Protein AF-A0A554JLS3-F1 (afdb_monomer_lite)

Secondary structure (DSSP, 8-state):
-HHHHHHHHHHHHHHHHHHS-------------------TTTTHHHHHHHTT------HHHHHHHHHHHHHHHHHHHHHHHHHHHTTT----PPPHHHHHHHHHHHH-HHHHHHHHHHHHHHHHTT--

pLDDT: mean 75.21, std 15.29, range [46.0, 94.31]

Structure (mmCIF, N/CA/C/O backbone):
data_AF-A0A554JLS3-F1
#
_entry.id   AF-A0A554JLS3-F1
#
loop_
_atom_site.group_PDB
_atom_site.id
_atom_site.type_symbol
_atom_site.label_atom_id
_atom_site.label_alt_id
_atom_site.label_comp_id
_atom_site.label_asym_id
_atom_site.label_entity_id
_atom_site.label_seq_id
_atom_site.pdbx_PDB_ins_code
_atom_site.Cartn_x
_atom_site.Cartn_y
_atom_site.Cartn_z
_atom_site.occupancy
_atom_site.B_iso_or_equiv
_atom_site.auth_seq_id
_atom_site.auth_comp_id
_atom_site.auth_asym_id
_atom_site.auth_atom_id
_atom_site.pdbx_PDB_model_num
ATOM 1 N N . LEU A 1 1 ? -27.350 -7.628 45.593 1.00 78.31 1 LEU A N 1
ATOM 2 C CA . LEU A 1 1 ? -25.983 -7.806 45.057 1.00 78.31 1 LEU A CA 1
ATOM 3 C C . LEU A 1 1 ? -25.971 -7.925 43.526 1.00 78.31 1 LEU A C 1
ATOM 5 O O . LEU A 1 1 ? -25.412 -7.050 42.885 1.00 78.31 1 LEU A O 1
ATOM 9 N N . MET A 1 2 ? -26.693 -8.882 42.925 1.00 85.44 2 MET A N 1
ATOM 10 C CA . MET A 1 2 ? -26.721 -9.091 41.457 1.00 85.44 2 MET A CA 1
ATOM 11 C C . MET A 1 2 ? -27.175 -7.875 40.622 1.00 85.44 2 MET A C 1
ATOM 13 O O . MET A 1 2 ? -26.577 -7.568 39.599 1.00 85.44 2 MET A O 1
ATOM 17 N N . ARG A 1 3 ? -28.199 -7.126 41.066 1.00 79.38 3 ARG A N 1
ATOM 18 C CA . ARG A 1 3 ? -28.681 -5.922 40.346 1.00 79.38 3 ARG A CA 1
ATOM 19 C C . ARG A 1 3 ? -27.632 -4.810 40.236 1.00 79.38 3 ARG A C 1
ATOM 21 O O . ARG A 1 3 ? -27.704 -4.019 39.305 1.00 79.38 3 ARG A O 1
ATOM 28 N N . ILE A 1 4 ? -26.708 -4.729 41.193 1.00 86.94 4 ILE A N 1
ATOM 29 C CA . ILE A 1 4 ? -25.644 -3.715 41.203 1.00 86.94 4 ILE A CA 1
ATOM 30 C C . ILE A 1 4 ? -24.555 -4.122 40.209 1.00 86.94 4 ILE A C 1
ATOM 32 O O . ILE A 1 4 ? -24.219 -3.330 39.339 1.00 86.94 4 ILE A O 1
ATOM 36 N N . GLN A 1 5 ? -24.141 -5.391 40.231 1.00 84.06 5 GLN A N 1
ATOM 37 C CA . GLN A 1 5 ? -23.163 -5.937 39.283 1.00 84.06 5 GLN A CA 1
ATOM 38 C C . GLN A 1 5 ? -23.623 -5.816 37.819 1.00 84.06 5 GLN A C 1
ATOM 40 O O . GLN A 1 5 ? -22.828 -5.482 36.947 1.00 84.06 5 GLN A O 1
ATOM 45 N N . ILE A 1 6 ? -24.919 -6.016 37.537 1.00 89.12 6 ILE A N 1
ATOM 46 C CA . ILE A 1 6 ? -25.476 -5.828 36.184 1.00 89.12 6 ILE A CA 1
ATOM 47 C C . ILE A 1 6 ? -25.399 -4.358 35.745 1.00 89.12 6 ILE A C 1
ATOM 49 O O . ILE A 1 6 ? -25.054 -4.081 34.599 1.00 89.12 6 ILE A O 1
ATOM 53 N N . LYS A 1 7 ? -25.693 -3.410 36.646 1.00 90.56 7 LYS A N 1
ATOM 54 C CA . LYS A 1 7 ? -25.591 -1.974 36.343 1.00 90.56 7 LYS A CA 1
ATOM 55 C C . LYS A 1 7 ? -24.146 -1.537 36.106 1.00 90.56 7 LYS A C 1
ATOM 57 O O . LYS A 1 7 ? -23.900 -0.747 35.202 1.00 90.56 7 LYS A O 1
ATOM 62 N N . GLU A 1 8 ? -23.204 -2.060 36.883 1.00 87.44 8 GLU A N 1
ATOM 63 C CA . GLU A 1 8 ? -21.773 -1.790 36.704 1.00 87.44 8 GLU A CA 1
ATOM 64 C C . GLU A 1 8 ? -21.254 -2.359 35.379 1.00 87.44 8 GLU A C 1
ATOM 66 O O . GLU A 1 8 ? -20.538 -1.669 34.658 1.00 87.44 8 GLU A O 1
ATOM 71 N N . TYR A 1 9 ? -21.683 -3.567 35.001 1.00 89.00 9 TYR A N 1
ATOM 72 C CA . TYR A 1 9 ? -21.353 -4.149 33.699 1.00 89.00 9 TYR A CA 1
ATOM 73 C C . TYR A 1 9 ? -21.943 -3.336 32.537 1.00 89.00 9 TYR A C 1
ATOM 75 O O . TYR A 1 9 ? -21.252 -3.070 31.558 1.00 89.00 9 TYR A O 1
ATOM 83 N N . GLN A 1 10 ? -23.191 -2.874 32.657 1.00 84.94 10 GLN A N 1
ATOM 84 C CA . GLN A 1 10 ? -23.816 -2.011 31.652 1.00 84.94 10 GLN A CA 1
ATOM 85 C C . GLN A 1 10 ? -23.055 -0.685 31.489 1.00 84.94 10 GLN A C 1
ATOM 87 O O . GLN A 1 10 ? -22.805 -0.259 30.360 1.00 84.94 10 GLN A O 1
ATOM 92 N N . GLY A 1 11 ? -22.631 -0.077 32.602 1.00 86.88 11 GLY A N 1
ATOM 93 C CA . GLY A 1 11 ? -21.781 1.114 32.599 1.00 86.88 11 GLY A CA 1
ATOM 94 C C . GLY A 1 11 ? -20.421 0.858 31.947 1.00 86.88 11 GLY A C 1
ATOM 95 O O . GLY A 1 11 ? -20.006 1.631 31.090 1.00 86.88 11 GLY A O 1
ATOM 96 N N . PHE A 1 12 ? -19.770 -0.266 32.263 1.00 86.19 12 PHE A N 1
ATOM 97 C CA . PHE A 1 12 ? -18.510 -0.676 31.638 1.00 86.19 12 PHE A CA 1
ATOM 98 C C . PHE A 1 12 ? -18.640 -0.833 30.120 1.00 86.19 12 PHE A C 1
ATOM 100 O O . PHE A 1 12 ? -17.796 -0.321 29.393 1.00 86.19 12 PHE A O 1
ATOM 107 N N . ILE A 1 13 ? -19.700 -1.485 29.628 1.00 83.00 13 ILE A N 1
ATOM 108 C CA . ILE A 1 13 ? -19.931 -1.648 28.185 1.00 83.00 13 ILE A CA 1
ATOM 109 C C . ILE A 1 13 ? -20.184 -0.294 27.514 1.00 83.00 13 ILE A C 1
ATOM 111 O O . ILE A 1 13 ? -19.610 -0.026 26.463 1.00 83.00 13 ILE A O 1
ATOM 115 N N . GLN A 1 14 ? -20.974 0.594 28.124 1.00 81.56 14 GLN A N 1
ATOM 116 C CA . GLN A 1 14 ? -21.197 1.943 27.590 1.00 81.56 14 GLN A CA 1
ATOM 117 C C . GLN A 1 14 ? -19.918 2.781 27.550 1.00 81.56 14 GLN A C 1
ATOM 119 O O . GLN A 1 14 ? -19.658 3.444 26.548 1.00 81.56 14 GLN A O 1
ATOM 124 N N . THR A 1 15 ? -19.082 2.716 28.588 1.00 82.00 15 THR A N 1
ATOM 125 C CA . THR A 1 15 ? -17.775 3.379 28.584 1.00 82.00 15 THR A CA 1
ATOM 126 C C . THR A 1 15 ? -1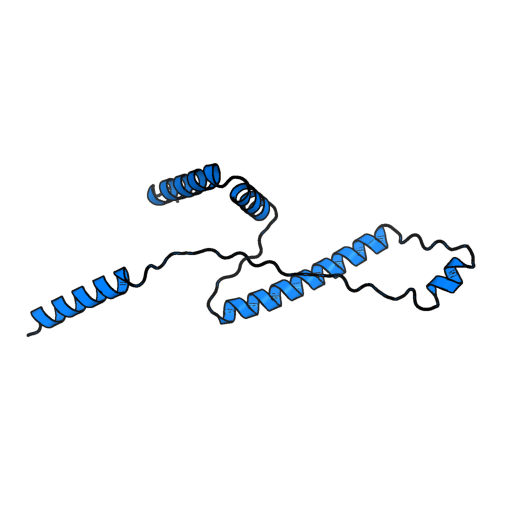6.838 2.737 27.564 1.00 82.00 15 THR A C 1
ATOM 128 O O . THR A 1 15 ? -16.217 3.451 26.791 1.00 82.00 15 THR A O 1
ATOM 131 N N . PHE A 1 16 ? -16.759 1.411 27.482 1.00 78.62 16 PHE A N 1
ATOM 132 C CA . PHE A 1 16 ? -15.899 0.696 26.536 1.00 78.62 16 PHE A CA 1
ATOM 133 C C . PHE A 1 16 ? -16.254 0.995 25.072 1.00 78.62 16 PHE A C 1
ATOM 135 O O . PHE A 1 16 ? -15.366 1.310 24.279 1.00 78.62 16 PHE A O 1
ATOM 142 N N . VAL A 1 17 ? -17.546 0.971 24.728 1.00 72.62 17 VAL A N 1
ATOM 143 C CA . VAL A 1 17 ? -18.042 1.311 23.385 1.00 72.62 17 VAL A CA 1
ATOM 144 C C . VAL A 1 17 ? -17.884 2.810 23.103 1.00 72.62 17 VAL A C 1
ATOM 146 O O . VAL A 1 17 ? -17.484 3.174 22.006 1.00 72.62 17 VAL A O 1
ATOM 149 N N . GLY A 1 18 ? -18.112 3.684 24.091 1.00 67.19 18 GLY A N 1
ATOM 150 C CA . GLY A 1 18 ? -17.924 5.133 23.943 1.00 67.19 18 GLY A CA 1
ATOM 151 C C . GLY A 1 18 ? -16.457 5.584 23.859 1.00 67.19 18 GLY A C 1
ATOM 152 O O . GLY A 1 18 ? -16.160 6.608 23.251 1.00 67.19 18 GLY A O 1
ATOM 153 N N . THR A 1 19 ? -15.530 4.821 24.446 1.00 61.06 19 THR A N 1
ATOM 154 C CA . THR A 1 19 ? -14.080 5.102 24.418 1.00 61.06 19 THR A CA 1
ATOM 155 C C . THR A 1 19 ? -13.430 4.503 23.174 1.00 61.06 19 THR A C 1
ATOM 157 O O . THR A 1 19 ? -12.472 5.056 22.631 1.00 61.06 19 THR A O 1
ATOM 160 N N . THR A 1 20 ? -13.974 3.388 22.684 1.00 57.00 20 THR A N 1
ATOM 161 C CA . THR A 1 20 ? -13.576 2.792 21.410 1.00 57.00 20 THR A CA 1
ATOM 162 C C . THR A 1 20 ? -14.329 3.507 20.300 1.00 57.00 20 THR A C 1
ATOM 164 O O . THR A 1 20 ? -15.294 2.999 19.740 1.00 57.00 20 THR A O 1
ATOM 167 N N . ASN A 1 21 ? -13.895 4.724 19.993 1.00 49.81 21 ASN A N 1
ATOM 168 C CA . ASN A 1 21 ? -14.314 5.424 18.791 1.00 49.81 21 ASN A CA 1
ATOM 169 C C . ASN A 1 21 ? -13.809 4.598 17.593 1.00 49.81 21 ASN A C 1
ATOM 171 O O . ASN A 1 21 ? -12.657 4.732 17.176 1.00 49.81 21 ASN A O 1
ATOM 175 N N . VAL A 1 22 ? -14.624 3.656 17.105 1.00 55.47 22 VAL A N 1
ATOM 176 C CA . VAL A 1 22 ? -14.330 2.858 15.907 1.00 55.47 22 VAL A CA 1
ATOM 177 C C . VAL A 1 22 ? -14.535 3.774 14.706 1.00 55.47 22 VAL A C 1
ATOM 179 O O . VAL A 1 22 ? -15.507 3.679 13.966 1.00 55.47 22 VAL A O 1
ATOM 182 N N . ILE A 1 23 ? -13.628 4.731 14.543 1.00 54.72 23 ILE A N 1
ATOM 183 C CA . ILE A 1 23 ? -13.588 5.582 13.366 1.00 54.72 23 ILE A CA 1
ATOM 184 C C . ILE A 1 23 ? -12.985 4.714 12.265 1.00 54.72 23 ILE A C 1
ATOM 186 O O . ILE A 1 23 ? -11.806 4.354 12.322 1.00 54.72 23 ILE A O 1
ATOM 190 N N . ALA A 1 24 ? -13.791 4.348 11.272 1.00 61.19 24 ALA A N 1
ATOM 191 C CA . ALA A 1 24 ? -13.295 3.704 10.065 1.00 61.19 24 ALA A CA 1
ATOM 192 C C . ALA A 1 24 ? -12.474 4.733 9.274 1.00 61.19 24 ALA A C 1
ATOM 194 O O . ALA A 1 24 ? -13.000 5.471 8.446 1.00 61.19 24 ALA A O 1
ATOM 195 N N . LYS A 1 25 ? -11.179 4.840 9.584 1.00 71.75 25 LYS A N 1
ATOM 196 C CA . LYS A 1 25 ? -10.265 5.726 8.867 1.00 71.75 25 LYS A CA 1
ATOM 197 C C . LYS A 1 25 ? -9.601 4.951 7.735 1.00 71.75 25 LYS A C 1
ATOM 199 O O . LYS A 1 25 ? -8.860 4.001 7.979 1.00 71.75 25 LYS A O 1
ATOM 204 N N . THR A 1 26 ? -9.859 5.372 6.504 1.00 79.56 26 THR A N 1
ATOM 205 C CA . THR A 1 26 ? -9.172 4.841 5.324 1.00 79.56 26 THR A CA 1
ATOM 206 C C . THR A 1 26 ? -7.791 5.479 5.213 1.00 79.56 26 THR A C 1
ATOM 208 O O . THR A 1 26 ? -7.640 6.693 5.358 1.00 79.56 26 THR A O 1
ATOM 211 N N . PHE A 1 27 ? -6.774 4.657 4.962 1.00 85.25 27 PHE A N 1
ATOM 212 C CA . PHE A 1 27 ? -5.401 5.100 4.741 1.00 85.25 27 PHE A CA 1
ATOM 213 C C . PHE A 1 27 ? -4.981 4.760 3.315 1.00 85.25 27 PHE A C 1
ATOM 215 O O . PHE A 1 27 ? -5.260 3.666 2.829 1.00 85.25 27 PHE A O 1
ATOM 222 N N . TYR A 1 28 ? -4.264 5.681 2.676 1.00 89.62 28 TYR A N 1
ATOM 223 C CA . TYR A 1 28 ? -3.686 5.484 1.351 1.00 89.62 28 TYR A CA 1
ATOM 224 C C . TYR A 1 28 ? -2.175 5.290 1.479 1.00 89.62 28 TYR A C 1
ATOM 226 O O . TYR A 1 28 ? -1.514 6.012 2.225 1.00 89.62 28 TYR A O 1
ATOM 234 N N . ALA A 1 29 ? -1.627 4.314 0.758 1.00 89.31 29 ALA A N 1
ATOM 235 C CA . ALA A 1 29 ? -0.200 4.011 0.749 1.00 89.31 29 ALA A CA 1
ATOM 236 C C . ALA A 1 29 ? 0.323 4.006 -0.690 1.00 89.31 29 ALA A C 1
ATOM 238 O O . ALA A 1 29 ? -0.2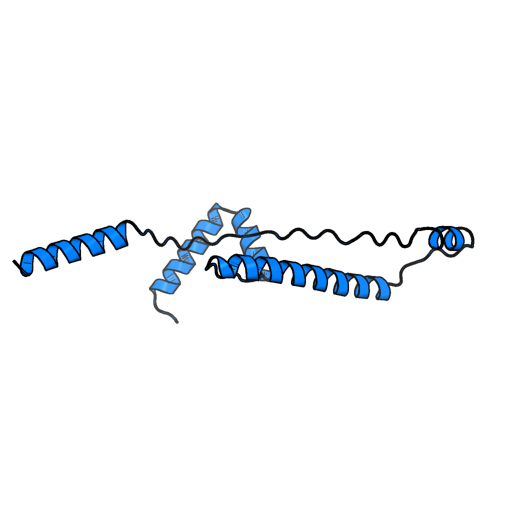24 3.318 -1.550 1.00 89.31 29 ALA A O 1
ATOM 239 N N . ALA A 1 30 ? 1.395 4.755 -0.949 1.00 91.69 30 ALA A N 1
ATOM 240 C CA . ALA A 1 30 ? 2.060 4.783 -2.246 1.00 91.69 30 ALA A CA 1
ATOM 241 C C . ALA A 1 30 ? 3.260 3.826 -2.246 1.00 91.69 30 ALA A C 1
ATOM 243 O O . ALA A 1 30 ? 4.135 3.921 -1.385 1.00 91.69 30 ALA A O 1
ATOM 244 N N . VAL A 1 31 ? 3.314 2.912 -3.220 1.00 91.19 31 VAL A N 1
ATOM 245 C CA . VAL A 1 31 ? 4.425 1.962 -3.379 1.00 91.19 31 VAL A CA 1
ATOM 246 C C . VAL A 1 31 ? 5.384 2.490 -4.448 1.00 91.19 31 VAL A C 1
ATOM 248 O O . VAL A 1 31 ? 5.024 2.508 -5.626 1.00 91.19 31 VAL A O 1
ATOM 251 N N . PRO A 1 32 ? 6.604 2.923 -4.085 1.00 89.06 32 PRO A N 1
ATOM 252 C CA . PRO A 1 32 ? 7.554 3.427 -5.062 1.00 89.06 32 PRO A CA 1
ATOM 253 C C . PRO A 1 32 ? 8.113 2.286 -5.921 1.00 89.06 32 PRO A C 1
ATOM 255 O O . PRO A 1 32 ? 8.555 1.242 -5.425 1.00 89.06 32 PRO A O 1
ATOM 258 N N . PHE A 1 33 ? 8.161 2.518 -7.228 1.00 88.12 33 PHE A N 1
ATOM 259 C CA . PHE A 1 33 ? 8.805 1.626 -8.180 1.00 88.12 33 PHE A CA 1
ATOM 260 C C . PHE A 1 33 ? 9.687 2.425 -9.127 1.00 88.12 33 PHE A C 1
ATOM 262 O O . PHE A 1 33 ? 9.212 3.259 -9.893 1.00 88.12 33 PHE A O 1
ATOM 269 N N . THR A 1 34 ? 10.982 2.135 -9.072 1.00 84.19 34 THR A N 1
ATOM 270 C CA . THR A 1 34 ? 11.957 2.635 -10.035 1.00 84.19 34 THR A CA 1
ATOM 271 C C . THR A 1 34 ? 12.370 1.454 -10.902 1.00 84.19 34 THR A C 1
ATOM 273 O O . THR A 1 34 ? 12.874 0.468 -10.347 1.00 84.19 34 THR A O 1
ATOM 276 N N . PRO A 1 35 ? 12.160 1.508 -12.228 1.00 79.06 35 PRO A N 1
ATOM 277 C CA . PRO A 1 35 ? 12.569 0.425 -13.102 1.00 79.06 35 PRO A CA 1
ATOM 278 C C . PRO A 1 35 ? 14.096 0.275 -13.043 1.00 79.06 35 PRO A C 1
ATOM 280 O O . PRO A 1 35 ? 14.815 1.281 -13.052 1.00 79.06 35 PRO A O 1
ATOM 283 N N . PRO A 1 36 ? 14.621 -0.960 -12.975 1.00 73.12 36 PRO A N 1
ATOM 284 C CA . PRO A 1 36 ? 16.054 -1.174 -13.039 1.00 73.12 36 PRO A CA 1
ATOM 285 C C . PRO A 1 36 ? 16.556 -0.665 -14.391 1.00 73.12 36 PRO A C 1
ATOM 287 O O . PRO A 1 36 ? 16.110 -1.116 -15.447 1.00 73.12 36 PRO A O 1
ATOM 290 N N . ILE A 1 37 ? 17.481 0.295 -14.361 1.00 68.00 37 ILE A N 1
ATOM 291 C CA . ILE A 1 37 ? 18.174 0.750 -15.563 1.00 68.00 37 ILE A CA 1
ATOM 292 C C . ILE A 1 37 ? 18.991 -0.446 -16.039 1.00 68.00 37 ILE A C 1
ATOM 294 O O . ILE A 1 37 ? 20.023 -0.776 -15.456 1.00 68.00 37 ILE A O 1
ATOM 298 N N . VAL A 1 38 ? 18.499 -1.140 -17.064 1.00 61.12 38 VAL A N 1
ATOM 299 C CA . VAL A 1 38 ? 19.208 -2.258 -17.680 1.00 61.12 38 VAL A CA 1
ATOM 300 C C . VAL A 1 38 ? 20.493 -1.693 -18.284 1.00 61.12 38 VAL A C 1
ATOM 302 O O . VAL A 1 38 ? 20.514 -1.164 -19.394 1.00 61.12 38 VAL A O 1
ATOM 305 N N . ALA A 1 39 ? 21.593 -1.787 -17.539 1.00 50.81 39 ALA A N 1
ATOM 306 C CA . ALA A 1 39 ? 22.929 -1.370 -17.948 1.00 50.81 39 ALA A CA 1
ATOM 307 C C . ALA A 1 39 ? 23.536 -2.317 -19.008 1.00 50.81 39 ALA A C 1
ATOM 309 O O . ALA A 1 39 ? 24.738 -2.560 -19.027 1.00 50.81 39 ALA A O 1
ATOM 310 N N . GLN A 1 40 ? 22.733 -2.836 -19.943 1.00 50.50 40 GLN A N 1
ATOM 311 C CA . GLN A 1 40 ? 23.225 -3.606 -21.093 1.00 50.50 40 GLN A CA 1
ATOM 312 C C . GLN A 1 40 ? 23.909 -2.729 -22.157 1.00 50.50 40 GLN A C 1
ATOM 314 O O . GLN A 1 40 ? 24.412 -3.233 -23.156 1.00 50.50 40 GLN A O 1
ATOM 319 N N . LYS A 1 41 ? 24.030 -1.414 -21.924 1.00 51.88 41 LYS A N 1
ATOM 320 C CA . LYS A 1 41 ? 24.960 -0.543 -22.666 1.00 51.88 41 LYS A CA 1
ATOM 321 C C . LYS A 1 41 ? 26.421 -0.664 -22.193 1.00 51.88 41 LYS A C 1
ATOM 323 O O . LYS A 1 41 ? 27.261 0.139 -22.596 1.00 51.88 41 LYS A O 1
ATOM 328 N N . GLY A 1 42 ? 26.755 -1.658 -21.370 1.00 61.41 42 GLY A N 1
ATOM 329 C CA . GLY A 1 42 ? 28.138 -2.039 -21.097 1.00 61.41 42 GLY A CA 1
ATOM 330 C C . GLY A 1 42 ? 28.756 -2.730 -22.316 1.00 61.41 42 GLY A C 1
ATOM 331 O O . GLY A 1 42 ? 28.435 -3.872 -22.617 1.00 61.41 42 GLY A O 1
ATOM 332 N N . PHE A 1 43 ? 29.642 -2.029 -23.022 1.00 58.06 43 PHE A N 1
ATOM 333 C CA . PHE A 1 43 ? 30.506 -2.520 -24.110 1.00 58.06 43 PHE A CA 1
ATOM 334 C C . PHE A 1 43 ? 29.840 -2.883 -25.451 1.00 58.06 43 PHE A C 1
ATOM 336 O O . PHE A 1 43 ? 30.205 -2.285 -26.462 1.00 58.06 43 PHE A O 1
ATOM 343 N N . ILE A 1 44 ? 28.840 -3.767 -25.503 1.00 61.19 44 ILE A N 1
ATOM 344 C CA . ILE A 1 44 ? 28.274 -4.250 -26.785 1.00 61.19 44 ILE A CA 1
ATOM 345 C C . ILE A 1 44 ? 27.497 -3.140 -27.519 1.00 61.19 44 ILE A C 1
ATOM 347 O O . ILE A 1 44 ? 27.661 -2.944 -28.723 1.00 61.19 44 ILE A O 1
ATOM 351 N N . GLY A 1 45 ? 26.732 -2.325 -26.783 1.00 59.78 45 GLY A N 1
ATOM 352 C CA . GLY A 1 45 ? 26.001 -1.183 -27.351 1.00 59.78 45 GLY A CA 1
ATOM 353 C C . GLY A 1 45 ? 26.893 -0.043 -27.868 1.00 59.78 45 GLY A C 1
ATOM 354 O O . GLY A 1 45 ? 26.456 0.730 -28.716 1.00 59.78 45 GLY A O 1
ATOM 355 N N . ARG A 1 46 ? 28.149 0.061 -27.401 1.00 62.31 46 ARG A N 1
ATOM 356 C CA . ARG A 1 46 ? 29.115 1.065 -27.896 1.00 62.31 46 ARG A CA 1
ATOM 357 C C . ARG A 1 46 ? 29.747 0.632 -29.220 1.00 62.31 46 ARG A C 1
ATOM 359 O O . ARG A 1 46 ? 29.971 1.477 -30.077 1.00 62.31 46 ARG A O 1
ATOM 366 N N . ILE A 1 47 ? 29.976 -0.670 -29.401 1.00 64.44 47 ILE A N 1
ATOM 367 C CA . ILE A 1 47 ? 30.527 -1.239 -30.640 1.00 64.44 47 ILE A CA 1
ATOM 368 C C . ILE A 1 47 ? 29.471 -1.216 -31.757 1.00 64.44 47 ILE A C 1
ATOM 370 O O . ILE A 1 47 ? 29.774 -0.804 -32.872 1.00 64.44 47 ILE A O 1
ATOM 374 N N . ALA A 1 48 ? 28.213 -1.552 -31.448 1.00 62.78 48 ALA A N 1
ATOM 375 C CA . ALA A 1 48 ? 27.106 -1.461 -32.407 1.00 62.78 48 ALA A CA 1
ATOM 376 C C . ALA A 1 48 ? 26.785 -0.010 -32.828 1.00 62.78 48 ALA A C 1
ATOM 378 O O . ALA A 1 48 ? 26.482 0.244 -33.991 1.00 62.78 48 ALA A O 1
ATOM 379 N N . GLY A 1 49 ? 26.911 0.955 -31.906 1.00 61.22 49 GLY A N 1
ATOM 380 C CA . GLY A 1 49 ? 26.716 2.380 -32.202 1.00 61.22 49 GLY A CA 1
ATOM 381 C C . GLY A 1 49 ? 27.827 3.008 -33.055 1.00 61.22 49 GLY A C 1
ATOM 382 O O . GLY A 1 49 ? 27.559 3.948 -33.795 1.00 61.22 49 GLY A O 1
ATOM 383 N N . ALA A 1 50 ? 29.056 2.480 -32.995 1.00 65.69 50 ALA A N 1
ATOM 384 C CA . ALA A 1 50 ? 30.157 2.900 -33.868 1.00 65.69 50 ALA A CA 1
ATOM 385 C C . ALA A 1 50 ? 30.024 2.341 -35.299 1.00 65.69 50 ALA A C 1
ATOM 387 O O . ALA A 1 50 ? 30.533 2.935 -36.246 1.00 65.69 50 ALA A O 1
ATOM 388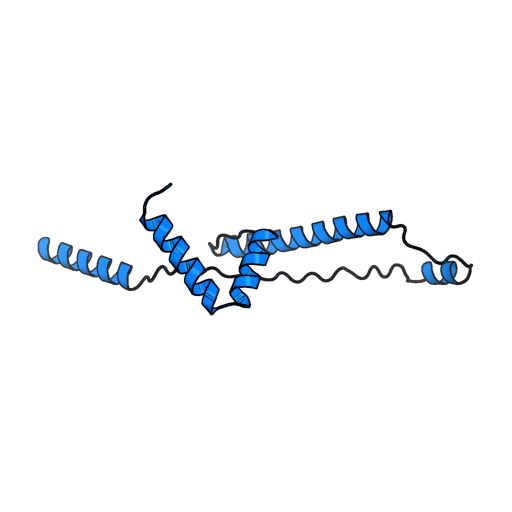 N N . LEU A 1 51 ? 29.299 1.230 -35.462 1.00 65.25 51 LEU A N 1
ATOM 389 C CA . LEU A 1 51 ? 29.025 0.567 -36.737 1.00 65.25 51 LEU A CA 1
ATOM 390 C C . LEU A 1 51 ? 27.596 0.896 -37.218 1.00 65.25 51 LEU A C 1
ATOM 392 O O . LEU A 1 51 ? 26.817 0.007 -37.529 1.00 65.25 51 LEU A O 1
ATOM 396 N N . GLY A 1 52 ? 27.207 2.176 -37.201 1.00 54.50 52 GLY A N 1
ATOM 397 C CA . GLY A 1 52 ? 25.982 2.698 -37.842 1.00 54.50 52 GLY A CA 1
ATOM 398 C C . GLY A 1 52 ? 24.625 2.162 -37.350 1.00 54.50 52 GLY A C 1
ATOM 399 O O . GLY A 1 52 ? 23.586 2.608 -37.833 1.00 54.50 52 GLY A O 1
ATOM 400 N N . GLY A 1 53 ? 24.594 1.238 -36.392 1.00 54.25 53 GLY A N 1
ATOM 401 C CA . GLY A 1 53 ? 23.377 0.634 -35.869 1.00 54.25 53 GLY A CA 1
ATOM 402 C C . GLY A 1 53 ? 22.816 1.455 -34.721 1.00 54.25 53 GLY A C 1
ATOM 403 O O . GLY A 1 53 ? 23.009 1.113 -33.554 1.00 54.25 53 GLY A O 1
ATOM 404 N N . ALA A 1 54 ? 22.101 2.537 -35.032 1.00 50.47 54 ALA A N 1
ATOM 405 C CA . ALA A 1 54 ? 21.205 3.151 -34.062 1.00 50.47 54 ALA A CA 1
ATOM 406 C C . ALA A 1 54 ? 20.169 2.092 -33.658 1.00 50.47 54 ALA A C 1
ATOM 408 O O . ALA A 1 54 ? 19.254 1.778 -34.416 1.00 50.47 54 ALA A O 1
ATOM 409 N N . ALA A 1 55 ? 20.359 1.493 -32.482 1.00 55.91 55 ALA A N 1
ATOM 410 C CA . ALA A 1 55 ? 19.437 0.533 -31.898 1.00 55.91 55 ALA A CA 1
ATOM 411 C C . ALA A 1 55 ? 18.125 1.248 -31.545 1.00 55.91 55 ALA A C 1
ATOM 413 O O . ALA A 1 55 ? 17.886 1.627 -30.398 1.00 55.91 55 ALA A O 1
ATOM 414 N N . HIS A 1 56 ? 17.278 1.457 -32.551 1.00 54.34 56 HIS A N 1
ATOM 415 C CA . HIS A 1 56 ? 15.868 1.723 -32.349 1.00 54.34 56 HIS A CA 1
ATOM 416 C C . HIS A 1 56 ? 15.288 0.480 -31.680 1.00 54.34 56 HIS A C 1
ATOM 418 O O . HIS A 1 56 ? 15.110 -0.559 -32.315 1.00 54.34 56 HIS A O 1
ATOM 424 N N . MET A 1 57 ? 15.033 0.568 -30.373 1.00 55.91 57 MET A N 1
ATOM 425 C CA . MET A 1 57 ? 14.157 -0.395 -29.719 1.00 55.91 57 MET A CA 1
ATOM 426 C C . MET A 1 57 ? 12.842 -0.394 -30.493 1.00 55.91 57 MET A C 1
ATOM 428 O O . MET A 1 57 ? 12.190 0.641 -30.621 1.00 55.91 57 MET A O 1
ATOM 432 N N . SER A 1 58 ? 12.485 -1.545 -31.056 1.00 60.78 58 SER A N 1
ATOM 433 C CA . SER A 1 58 ? 11.201 -1.703 -31.721 1.00 60.78 58 SER A CA 1
ATOM 434 C C . SER A 1 58 ? 10.082 -1.455 -30.706 1.00 60.78 58 SER A C 1
ATOM 436 O O . SER A 1 58 ? 10.204 -1.795 -29.527 1.00 60.78 58 SER A O 1
ATOM 438 N N . GLN A 1 59 ? 8.965 -0.889 -31.160 1.00 61.22 59 GLN A N 1
ATOM 439 C CA . GLN A 1 59 ? 7.779 -0.636 -30.331 1.00 61.22 59 GLN A CA 1
ATOM 440 C C . GLN A 1 59 ? 7.309 -1.901 -29.580 1.00 61.22 59 GLN A C 1
ATOM 442 O O . GLN A 1 59 ? 6.817 -1.821 -28.456 1.00 61.22 59 GLN A O 1
ATOM 447 N N . LYS A 1 60 ? 7.564 -3.082 -30.160 1.00 61.31 60 LYS A N 1
ATOM 448 C CA . LYS A 1 60 ? 7.304 -4.397 -29.563 1.00 61.31 60 LYS A CA 1
ATOM 449 C C . LYS A 1 60 ? 8.193 -4.691 -28.341 1.00 61.31 60 LYS A C 1
ATOM 451 O O . LYS A 1 60 ? 7.689 -5.150 -27.318 1.00 61.31 60 LYS A O 1
ATOM 456 N N . GLN A 1 61 ? 9.484 -4.354 -28.407 1.00 63.28 61 GLN A N 1
ATOM 457 C CA . GLN A 1 61 ? 10.419 -4.493 -27.282 1.00 63.28 61 GLN A CA 1
ATOM 458 C C . GLN A 1 61 ? 10.026 -3.577 -26.112 1.00 63.28 61 GLN A C 1
ATOM 460 O O . GLN A 1 61 ? 10.161 -3.943 -24.945 1.00 63.28 61 GLN A O 1
ATOM 465 N N . GLN A 1 62 ? 9.512 -2.382 -26.420 1.00 68.50 62 GLN A N 1
ATOM 466 C CA . GLN A 1 62 ? 9.065 -1.430 -25.408 1.00 68.50 62 GLN A CA 1
ATOM 467 C C . GLN A 1 62 ? 7.810 -1.929 -24.677 1.00 68.50 62 GLN A C 1
ATOM 469 O O . GLN A 1 62 ? 7.780 -1.897 -23.446 1.00 68.50 62 GLN A O 1
ATOM 474 N N . SER A 1 63 ? 6.819 -2.467 -25.399 1.00 71.12 63 SER A N 1
ATOM 475 C CA . SER A 1 63 ? 5.623 -3.054 -24.776 1.00 71.12 63 SER A CA 1
ATOM 476 C C . SER A 1 63 ? 5.946 -4.250 -23.881 1.00 71.12 63 SER A C 1
ATOM 478 O O . SER A 1 63 ? 5.406 -4.360 -22.784 1.00 71.12 63 SER A O 1
ATOM 480 N N . GLU A 1 64 ? 6.872 -5.114 -24.301 1.00 74.75 64 GLU A N 1
ATOM 481 C CA . GLU A 1 64 ? 7.277 -6.273 -23.504 1.00 74.75 64 GLU A CA 1
ATOM 482 C C . GLU A 1 64 ? 7.994 -5.841 -22.216 1.00 74.75 64 GLU A C 1
ATOM 484 O O . GLU A 1 64 ? 7.693 -6.342 -21.132 1.00 74.75 64 GLU A O 1
ATOM 489 N N . SER A 1 65 ? 8.860 -4.824 -22.304 1.00 82.06 65 SER A N 1
ATOM 490 C CA . SER A 1 65 ? 9.524 -4.251 -21.128 1.00 82.06 65 SER A CA 1
ATOM 491 C C . SER A 1 65 ? 8.545 -3.607 -20.138 1.00 82.06 65 SER A C 1
ATOM 493 O O . SER A 1 65 ? 8.745 -3.708 -18.928 1.00 82.06 65 SER A O 1
ATOM 495 N N . PHE A 1 66 ? 7.460 -2.995 -20.630 1.00 84.69 66 PHE A N 1
ATOM 496 C CA . PHE A 1 66 ? 6.425 -2.403 -19.784 1.00 84.69 66 PHE A CA 1
ATOM 497 C C . PHE A 1 66 ? 5.651 -3.473 -19.013 1.00 84.69 66 PHE A C 1
ATOM 499 O O . PHE A 1 66 ? 5.504 -3.360 -17.800 1.00 84.69 66 PHE A O 1
ATOM 506 N N . VAL A 1 67 ? 5.211 -4.541 -19.685 1.00 88.56 67 VAL A N 1
ATOM 507 C CA . VAL A 1 67 ? 4.480 -5.646 -19.037 1.00 88.56 67 VAL A CA 1
ATOM 508 C C . VAL A 1 67 ? 5.330 -6.298 -17.944 1.00 88.56 67 VAL A C 1
ATOM 510 O O . VAL A 1 67 ? 4.836 -6.585 -16.851 1.00 88.56 67 VAL A O 1
ATOM 513 N N . GLN A 1 68 ? 6.628 -6.477 -18.198 1.00 88.50 68 GLN A N 1
ATOM 514 C CA . GLN A 1 68 ? 7.566 -6.997 -17.202 1.00 88.50 68 GLN A CA 1
ATOM 515 C C . GLN A 1 68 ? 7.697 -6.060 -15.994 1.00 88.50 68 GLN A C 1
ATOM 517 O O . GLN A 1 68 ? 7.617 -6.513 -14.853 1.00 88.50 68 GLN A O 1
ATOM 522 N N . GLN A 1 69 ? 7.863 -4.755 -16.225 1.00 89.12 69 GLN A N 1
ATOM 523 C CA . GLN A 1 69 ? 7.951 -3.756 -15.155 1.00 89.12 69 GLN A CA 1
ATOM 524 C C . GLN A 1 69 ? 6.655 -3.663 -14.343 1.00 89.12 69 GLN A C 1
ATOM 526 O O . GLN A 1 69 ? 6.702 -3.617 -13.116 1.00 89.12 69 GLN A O 1
ATOM 531 N N . TYR A 1 70 ? 5.502 -3.705 -15.009 1.00 90.12 70 TYR A N 1
ATOM 532 C CA . TYR A 1 70 ? 4.195 -3.724 -14.363 1.00 90.12 70 TYR A CA 1
ATOM 533 C C . TYR A 1 70 ? 4.029 -4.958 -13.470 1.00 90.12 70 TYR A C 1
ATOM 535 O O . TYR A 1 70 ? 3.640 -4.844 -12.311 1.00 90.12 70 TYR A O 1
ATOM 543 N N . THR A 1 71 ? 4.429 -6.131 -13.963 1.00 92.38 71 THR A N 1
ATOM 544 C CA . THR A 1 71 ? 4.414 -7.372 -13.175 1.00 92.38 71 THR A CA 1
ATOM 545 C C . THR A 1 71 ? 5.310 -7.262 -11.936 1.00 92.38 71 THR A C 1
ATOM 547 O O . THR A 1 71 ? 4.911 -7.662 -10.845 1.00 92.38 71 THR A O 1
ATOM 550 N N . GLN A 1 72 ? 6.503 -6.672 -12.067 1.00 91.75 72 GLN A N 1
ATOM 551 C CA . GLN A 1 72 ? 7.406 -6.444 -10.930 1.00 91.75 72 GLN A CA 1
ATOM 552 C C . GLN A 1 72 ? 6.823 -5.463 -9.904 1.00 91.75 72 GLN A C 1
ATOM 554 O O . GLN A 1 72 ? 6.997 -5.654 -8.699 1.00 91.75 72 GLN A O 1
ATOM 559 N N . LEU A 1 73 ? 6.130 -4.416 -10.359 1.00 92.50 73 LEU A N 1
ATOM 560 C CA . LEU A 1 73 ? 5.409 -3.501 -9.478 1.00 92.50 73 LEU A CA 1
ATOM 561 C C . LEU A 1 73 ? 4.307 -4.243 -8.710 1.00 92.50 73 LEU A C 1
ATOM 563 O O . LEU A 1 73 ? 4.243 -4.113 -7.490 1.00 92.50 73 LEU A O 1
ATOM 567 N N . LEU A 1 74 ? 3.493 -5.059 -9.387 1.00 93.00 74 LEU A N 1
ATOM 568 C CA . LEU A 1 74 ? 2.429 -5.834 -8.740 1.00 93.00 74 LEU A CA 1
ATOM 569 C C . LEU A 1 74 ? 2.974 -6.789 -7.675 1.00 93.00 74 LEU A C 1
ATOM 571 O O . LEU A 1 74 ? 2.459 -6.821 -6.562 1.00 93.00 74 LEU A O 1
ATOM 575 N N . GLN A 1 75 ? 4.086 -7.473 -7.950 1.00 93.88 75 GLN A N 1
ATOM 576 C CA . GLN A 1 75 ? 4.751 -8.321 -6.955 1.00 93.88 75 GLN A CA 1
ATOM 577 C C . GLN A 1 75 ? 5.160 -7.540 -5.695 1.00 93.88 75 GLN A C 1
ATOM 579 O O . GLN A 1 75 ? 5.055 -8.046 -4.576 1.00 93.88 75 GLN A O 1
ATOM 584 N N . ARG A 1 76 ? 5.614 -6.288 -5.849 1.00 93.38 76 ARG A N 1
ATOM 585 C CA . ARG A 1 76 ? 5.918 -5.418 -4.701 1.00 93.38 76 ARG A CA 1
ATOM 586 C C . ARG A 1 76 ? 4.660 -5.001 -3.952 1.00 93.38 76 ARG A C 1
ATOM 588 O O . ARG A 1 76 ? 4.676 -4.994 -2.723 1.00 93.38 76 ARG A O 1
ATOM 595 N N . VAL A 1 77 ? 3.590 -4.665 -4.671 1.00 94.31 77 VAL A N 1
ATOM 596 C CA . VAL A 1 77 ? 2.288 -4.348 -4.069 1.00 94.31 77 VAL A CA 1
ATOM 597 C C . VAL A 1 77 ? 1.790 -5.530 -3.240 1.00 94.31 77 VAL A C 1
ATOM 599 O O . VAL A 1 77 ? 1.390 -5.331 -2.095 1.00 94.31 77 VAL A O 1
ATOM 602 N N . ASP A 1 78 ? 1.897 -6.755 -3.752 1.00 94.12 78 ASP A N 1
ATOM 603 C CA . ASP A 1 78 ? 1.498 -7.967 -3.034 1.00 94.12 78 ASP A CA 1
ATOM 604 C C . ASP A 1 78 ? 2.316 -8.183 -1.760 1.00 94.12 78 ASP A C 1
ATOM 606 O O . ASP A 1 78 ? 1.750 -8.494 -0.710 1.00 94.12 78 ASP A O 1
ATOM 610 N N . ALA A 1 79 ? 3.631 -7.953 -1.807 1.00 94.12 79 ALA A N 1
ATOM 611 C CA . ALA A 1 79 ? 4.488 -8.045 -0.626 1.00 94.12 79 ALA A CA 1
ATOM 612 C C . ALA A 1 79 ? 4.090 -7.027 0.461 1.00 94.12 79 ALA A C 1
ATOM 614 O O . ALA A 1 79 ? 3.981 -7.381 1.638 1.00 94.12 79 ALA A O 1
ATOM 615 N N . VAL A 1 80 ? 3.822 -5.774 0.073 1.00 94.12 80 VAL A N 1
ATOM 616 C CA . VAL A 1 80 ? 3.349 -4.726 0.995 1.00 94.12 80 VAL A CA 1
ATOM 617 C C . VAL A 1 80 ? 1.965 -5.077 1.548 1.00 94.12 80 VAL A C 1
ATOM 619 O O . VAL A 1 80 ? 1.740 -5.010 2.755 1.00 94.12 80 VAL A O 1
ATOM 622 N N . SER A 1 81 ? 1.056 -5.520 0.681 1.00 93.56 81 SER A N 1
ATOM 623 C CA . SER A 1 81 ? -0.307 -5.931 1.020 1.00 93.56 81 SER A CA 1
ATOM 624 C C . SER A 1 81 ? -0.315 -7.087 2.022 1.00 93.56 81 SER A C 1
ATOM 626 O O . SER A 1 81 ? -1.008 -7.025 3.036 1.00 93.56 81 SER A O 1
ATOM 628 N N . ALA A 1 82 ? 0.519 -8.107 1.808 1.00 93.56 82 ALA A N 1
ATOM 629 C CA . ALA A 1 82 ? 0.698 -9.211 2.744 1.00 93.56 82 ALA A CA 1
ATOM 630 C C . ALA A 1 82 ? 1.255 -8.737 4.097 1.00 93.56 82 ALA A C 1
ATOM 632 O O . ALA A 1 82 ? 0.797 -9.196 5.144 1.00 93.56 82 ALA A O 1
ATOM 633 N N . GLY A 1 83 ? 2.199 -7.790 4.094 1.00 93.69 83 GLY A N 1
ATOM 634 C CA . GLY A 1 83 ? 2.711 -7.156 5.311 1.00 93.69 83 GLY A CA 1
ATOM 635 C C . GLY A 1 83 ? 1.620 -6.439 6.110 1.00 93.69 83 GLY A C 1
ATOM 636 O O . GLY A 1 83 ? 1.511 -6.646 7.316 1.00 93.69 83 GLY A O 1
ATOM 637 N N . LEU A 1 84 ? 0.767 -5.663 5.439 1.00 91.94 84 LEU A N 1
ATOM 638 C CA . LEU A 1 84 ? -0.343 -4.940 6.066 1.00 91.94 84 LEU A CA 1
ATOM 639 C C . LEU A 1 84 ? -1.442 -5.882 6.580 1.00 91.94 84 LEU A C 1
ATOM 641 O O . LEU A 1 84 ? -1.955 -5.679 7.681 1.00 91.94 84 LEU A O 1
ATOM 645 N N . ARG A 1 85 ? -1.748 -6.966 5.857 1.00 91.69 85 ARG A N 1
ATOM 646 C CA . ARG A 1 85 ? -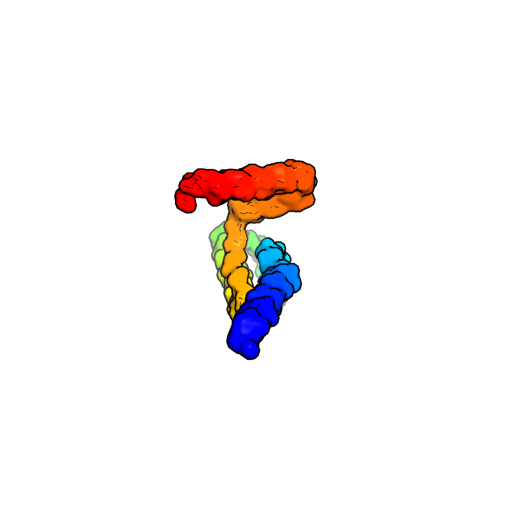2.708 -7.987 6.319 1.00 91.69 85 ARG A CA 1
ATOM 647 C C . ARG A 1 85 ? -2.270 -8.657 7.617 1.00 91.69 85 ARG A C 1
ATOM 649 O O . ARG A 1 85 ? -3.111 -8.946 8.462 1.00 91.69 85 ARG A O 1
ATOM 656 N N . ARG A 1 86 ? -0.962 -8.857 7.822 1.00 91.88 86 ARG A N 1
ATOM 657 C CA . ARG A 1 86 ? -0.422 -9.389 9.090 1.00 91.88 86 ARG A CA 1
ATOM 658 C C . ARG A 1 86 ? -0.653 -8.454 10.279 1.00 91.88 86 ARG A C 1
ATOM 660 O O . ARG A 1 86 ? -0.644 -8.923 11.410 1.00 91.88 86 ARG A O 1
ATOM 667 N N . LEU A 1 87 ? -0.877 -7.165 10.026 1.00 89.94 87 LEU A N 1
ATOM 668 C CA . LEU A 1 87 ? -1.245 -6.170 11.036 1.00 89.94 87 LEU A CA 1
ATOM 669 C C . LEU A 1 87 ? -2.765 -6.089 11.263 1.00 89.94 87 LEU A C 1
ATOM 671 O O . LEU A 1 87 ? -3.222 -5.229 12.008 1.00 89.94 87 LEU A O 1
ATOM 675 N N . GLY A 1 88 ? -3.555 -6.955 10.618 1.00 86.50 88 GLY A N 1
ATOM 676 C CA . GLY A 1 88 ? -5.017 -6.937 10.694 1.00 86.50 88 GLY A CA 1
ATOM 677 C C . GLY A 1 88 ? -5.676 -5.884 9.800 1.00 86.50 88 GLY A C 1
ATOM 678 O O . GLY A 1 88 ? -6.878 -5.659 9.912 1.00 86.50 88 GLY A O 1
ATOM 679 N N . LEU A 1 89 ? -4.919 -5.239 8.905 1.00 88.38 89 LEU A N 1
ATOM 680 C CA . LEU A 1 89 ? -5.455 -4.243 7.980 1.00 88.38 89 LEU A CA 1
ATOM 681 C C . LEU A 1 89 ? -5.957 -4.912 6.697 1.00 88.38 89 LEU A C 1
ATOM 683 O O . LEU A 1 89 ? -5.265 -5.733 6.089 1.00 88.38 89 LEU A O 1
ATOM 687 N N . ARG A 1 90 ? -7.153 -4.521 6.247 1.00 86.75 90 ARG A N 1
ATOM 688 C CA . ARG A 1 90 ? -7.667 -4.899 4.928 1.00 86.75 90 ARG A CA 1
ATOM 689 C C . ARG A 1 90 ? -7.087 -3.956 3.878 1.00 86.75 90 ARG A C 1
ATOM 691 O O . ARG A 1 90 ? -7.230 -2.744 3.987 1.00 86.75 90 ARG A O 1
ATOM 698 N N . THR A 1 91 ? -6.462 -4.523 2.856 1.00 90.94 91 THR A N 1
ATOM 699 C CA . THR A 1 91 ? -5.864 -3.785 1.740 1.00 90.94 91 THR A CA 1
ATOM 700 C C . THR A 1 91 ? -6.605 -4.074 0.444 1.00 90.94 91 THR A C 1
ATOM 702 O O . THR A 1 91 ? -6.976 -5.218 0.177 1.00 90.94 91 THR A O 1
ATOM 705 N N . VAL A 1 92 ? -6.796 -3.038 -0.369 1.00 90.75 92 VAL A N 1
ATOM 706 C CA . VAL A 1 92 ? -7.364 -3.112 -1.720 1.00 90.75 92 VAL A CA 1
ATOM 707 C C . VAL A 1 92 ? -6.469 -2.278 -2.636 1.00 90.75 92 VAL A C 1
ATOM 709 O O . VAL A 1 92 ? -5.988 -1.222 -2.224 1.00 90.75 92 VAL A O 1
ATOM 712 N N . LEU A 1 93 ? -6.173 -2.792 -3.831 1.00 91.56 93 LEU A N 1
ATOM 713 C CA . LEU A 1 93 ? -5.461 -2.031 -4.855 1.00 91.56 93 LEU A CA 1
ATOM 714 C C . LEU A 1 93 ? -6.459 -1.094 -5.533 1.00 91.56 93 LEU A C 1
ATOM 716 O O . LEU A 1 93 ? -7.492 -1.566 -5.988 1.00 91.56 93 LEU A O 1
ATOM 720 N N . LEU A 1 94 ? -6.118 0.191 -5.601 1.00 91.31 94 LEU A N 1
ATOM 721 C CA . LEU A 1 94 ? -6.958 1.200 -6.234 1.00 91.31 94 LEU A CA 1
ATOM 722 C C . LEU A 1 94 ? -6.881 1.101 -7.762 1.00 91.31 94 LEU A C 1
ATOM 724 O O . LEU A 1 94 ? -5.789 1.143 -8.339 1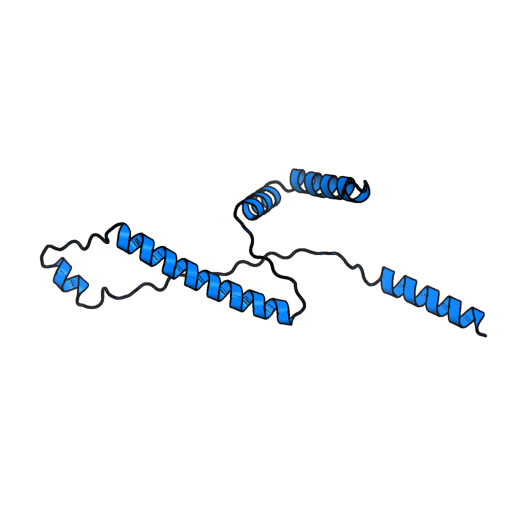.00 91.31 94 LEU A O 1
ATOM 728 N N . GLU A 1 95 ? -8.038 1.014 -8.404 1.00 89.94 95 GLU A N 1
ATOM 729 C CA . GLU A 1 95 ? -8.202 1.115 -9.848 1.00 89.94 95 GLU A CA 1
ATOM 730 C C . GLU A 1 95 ? -8.237 2.578 -10.317 1.00 89.94 95 GLU A C 1
ATOM 732 O O . GLU A 1 95 ? -8.247 3.530 -9.534 1.00 89.94 95 GLU A O 1
ATOM 737 N N . THR A 1 96 ? -8.251 2.787 -11.635 1.00 90.25 96 THR A N 1
ATOM 738 C CA . THR A 1 96 ? -8.201 4.130 -12.228 1.00 90.25 96 THR A CA 1
ATOM 739 C C . THR A 1 96 ? -9.365 5.022 -11.792 1.00 90.25 96 THR A C 1
ATOM 741 O O . THR A 1 96 ? -9.139 6.199 -11.530 1.00 90.25 96 THR A O 1
ATOM 744 N N . ALA A 1 97 ? -10.584 4.486 -11.683 1.00 89.12 97 ALA A N 1
ATOM 745 C CA . ALA A 1 97 ? -11.749 5.262 -11.251 1.00 89.12 97 ALA A CA 1
ATOM 746 C C . ALA A 1 97 ? -11.599 5.760 -9.804 1.00 89.12 97 ALA A C 1
ATOM 748 O O . ALA A 1 97 ? -11.769 6.945 -9.530 1.00 89.12 97 ALA A O 1
ATOM 749 N N . GLU A 1 98 ? -11.183 4.870 -8.906 1.00 87.75 98 GLU A N 1
ATOM 750 C CA . GLU A 1 98 ? -10.998 5.169 -7.484 1.00 87.75 98 GLU A CA 1
ATOM 751 C C . GLU A 1 98 ? -9.834 6.152 -7.265 1.00 87.75 98 GLU A C 1
ATOM 753 O O . GLU A 1 98 ? -9.888 7.014 -6.390 1.00 87.75 98 GLU A O 1
ATOM 758 N N . LEU A 1 99 ? -8.785 6.079 -8.095 1.00 89.12 99 LEU A N 1
ATOM 759 C CA . LEU A 1 99 ? -7.708 7.072 -8.092 1.00 89.12 99 LEU A CA 1
ATOM 760 C C . LEU A 1 99 ? -8.199 8.452 -8.533 1.00 89.12 99 LEU A C 1
ATOM 762 O O . LEU A 1 99 ? -7.800 9.448 -7.934 1.00 89.12 99 LEU A O 1
ATOM 766 N N . ILE A 1 100 ? -9.042 8.528 -9.568 1.00 88.88 100 ILE A N 1
ATOM 767 C CA . ILE A 1 100 ? -9.614 9.803 -10.022 1.00 88.88 100 ILE A CA 1
ATOM 768 C C . ILE A 1 100 ? -10.427 10.434 -8.895 1.00 88.88 100 ILE A C 1
ATOM 770 O O . ILE A 1 100 ? -10.228 11.611 -8.608 1.00 88.88 100 ILE A O 1
ATOM 774 N N . GLU A 1 101 ? -11.279 9.659 -8.227 1.00 86.25 101 GLU A N 1
ATOM 775 C CA . GLU A 1 101 ? -12.067 10.129 -7.086 1.00 86.25 101 GLU A CA 1
ATOM 776 C C . GLU A 1 101 ? -11.171 10.605 -5.936 1.00 86.25 101 GLU A C 1
ATOM 778 O O . GLU A 1 101 ? -11.360 11.704 -5.415 1.00 86.25 101 GLU A O 1
ATOM 783 N N . LEU A 1 102 ? -10.135 9.830 -5.597 1.00 86.75 102 LEU A N 1
ATOM 784 C CA . LEU A 1 102 ? -9.160 10.204 -4.576 1.00 86.75 102 LEU A CA 1
ATOM 785 C C . LEU A 1 102 ? -8.479 11.538 -4.900 1.00 86.75 102 LEU A C 1
ATOM 787 O O . LEU A 1 102 ? -8.379 12.409 -4.035 1.00 86.75 102 LEU A O 1
ATOM 791 N N . PHE A 1 103 ? -7.996 11.711 -6.132 1.00 87.50 103 PHE A N 1
ATOM 792 C CA . PHE A 1 103 ? -7.342 12.952 -6.538 1.00 87.50 103 PHE A CA 1
ATOM 793 C C . PHE A 1 103 ? -8.334 14.111 -6.608 1.00 87.50 103 PHE A C 1
ATOM 795 O O . PHE A 1 103 ? -8.012 15.199 -6.138 1.00 87.50 103 PHE A O 1
ATOM 802 N N . TYR A 1 104 ? -9.544 13.888 -7.122 1.00 86.69 104 TYR A N 1
ATOM 803 C CA . TYR A 1 104 ? -10.587 14.908 -7.144 1.00 86.69 104 TYR A CA 1
ATOM 804 C C . TYR A 1 104 ? -10.914 15.386 -5.728 1.00 86.69 104 TYR A C 1
ATOM 806 O O . TYR A 1 104 ? -10.934 16.589 -5.476 1.00 86.69 104 TYR A O 1
ATOM 814 N N . GLY A 1 105 ? -11.066 14.456 -4.785 1.00 84.19 105 GLY A N 1
ATOM 815 C CA . GLY A 1 105 ? -11.311 14.770 -3.384 1.00 84.19 105 GLY A CA 1
ATOM 816 C C . GLY A 1 105 ? -10.150 15.489 -2.700 1.00 84.19 105 GLY A C 1
ATOM 817 O O . GLY A 1 105 ? -10.364 16.405 -1.907 1.00 84.19 105 GLY A O 1
ATOM 818 N N . LEU A 1 106 ? -8.910 15.120 -3.036 1.00 84.31 106 LEU A N 1
ATOM 819 C CA . LEU A 1 106 ? -7.710 15.758 -2.494 1.00 84.31 106 LEU A CA 1
ATOM 820 C C . LEU A 1 106 ? -7.555 17.210 -2.973 1.00 84.31 106 LEU A C 1
ATOM 822 O O . LEU A 1 106 ? -7.124 18.064 -2.199 1.00 84.31 106 LEU A O 1
ATOM 826 N N . PHE A 1 107 ? -7.888 17.486 -4.236 1.00 86.56 107 PHE A N 1
ATOM 827 C CA . PHE A 1 107 ? -7.763 18.821 -4.825 1.00 86.56 107 PHE A CA 1
ATOM 828 C C . PHE A 1 107 ? -9.002 19.706 -4.613 1.00 86.56 107 PHE A C 1
ATOM 830 O O . PHE A 1 107 ? -8.862 20.926 -4.644 1.00 86.56 107 PHE A O 1
ATOM 837 N N . ASN A 1 108 ? -10.174 19.124 -4.322 1.00 85.75 108 ASN A N 1
ATOM 838 C CA . ASN A 1 108 ? -11.431 19.843 -4.072 1.00 85.75 108 ASN A CA 1
ATOM 839 C C . ASN A 1 108 ? -12.041 19.468 -2.703 1.00 85.75 108 ASN A C 1
ATOM 841 O O . ASN A 1 108 ? -13.091 18.822 -2.631 1.00 85.75 108 ASN A O 1
ATOM 845 N N . PRO A 1 109 ? -11.419 19.885 -1.584 1.00 76.06 109 PRO A N 1
ATOM 846 C CA . PRO A 1 109 ? -11.821 19.452 -0.244 1.00 76.06 109 PRO A CA 1
ATOM 847 C C . PRO A 1 109 ? -13.232 19.908 0.174 1.00 76.06 109 PRO A C 1
ATOM 849 O O . PRO A 1 109 ? -13.874 19.227 0.972 1.00 76.06 109 PRO A O 1
ATOM 852 N N . SER A 1 110 ? -13.731 21.032 -0.355 1.00 67.38 110 SER A N 1
ATOM 853 C CA . SER A 1 110 ? -15.074 21.556 -0.058 1.00 67.38 110 SER A CA 1
ATOM 854 C C . SER A 1 110 ? -16.203 20.749 -0.706 1.00 67.38 110 SER A C 1
ATOM 856 O O . SER A 1 110 ? -17.269 20.622 -0.112 1.00 67.38 110 SER A O 1
ATOM 858 N N . GLU A 1 111 ? -15.970 20.187 -1.893 1.00 61.75 111 GLU A N 1
ATOM 859 C CA . GLU A 1 111 ? -16.942 19.337 -2.600 1.00 61.75 111 GLU A CA 1
ATOM 860 C C . GLU A 1 111 ? -16.863 17.886 -2.112 1.00 61.75 111 GLU A C 1
ATOM 862 O O . GLU A 1 111 ? -17.881 17.214 -1.971 1.00 61.75 111 GLU A O 1
ATOM 867 N N . PHE A 1 112 ? -15.666 17.417 -1.746 1.00 60.09 112 PHE A N 1
ATOM 868 C CA . PHE A 1 112 ? -15.470 16.078 -1.191 1.00 60.09 112 PHE A CA 1
ATOM 869 C C . PHE A 1 112 ? -16.221 15.860 0.128 1.00 60.09 112 PHE A C 1
ATOM 871 O O . PHE A 1 112 ? -16.801 14.799 0.346 1.00 60.09 112 PHE A O 1
ATOM 878 N N . GLN A 1 113 ? -16.255 16.867 1.009 1.00 57.72 113 GLN A N 1
ATOM 879 C CA . GLN A 1 113 ? -17.042 16.792 2.247 1.00 57.72 113 GLN A CA 1
ATOM 880 C C . GLN A 1 113 ? -18.551 16.686 1.991 1.00 57.72 113 GLN A C 1
ATOM 882 O O . GLN A 1 113 ? -19.242 16.070 2.799 1.00 57.72 113 GLN A O 1
ATOM 887 N N . GLN A 1 114 ? -19.053 17.239 0.883 1.00 56.69 114 GLN A N 1
ATOM 888 C CA . GLN A 1 114 ? -20.462 17.126 0.495 1.00 56.69 114 GLN A CA 1
ATOM 889 C C . GLN A 1 114 ? -20.759 15.746 -0.105 1.00 56.69 114 GLN A C 1
ATOM 891 O O . GLN A 1 114 ? -21.694 15.089 0.339 1.00 56.69 114 GLN A O 1
ATOM 896 N N . ALA A 1 115 ? -19.897 15.238 -0.994 1.00 57.94 115 ALA A N 1
ATOM 897 C CA . ALA A 1 115 ? -20.044 13.898 -1.570 1.00 57.94 115 ALA A CA 1
ATOM 898 C C . ALA A 1 115 ? -20.010 12.781 -0.506 1.00 57.94 115 ALA A C 1
ATOM 900 O O . ALA A 1 115 ? -20.807 11.847 -0.542 1.00 57.94 115 ALA A O 1
ATOM 901 N N . VAL A 1 11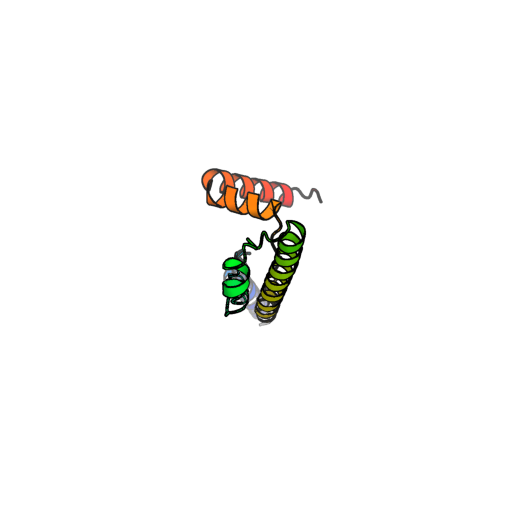6 ? -19.124 12.886 0.495 1.00 59.22 116 VAL A N 1
ATOM 902 C CA . VAL A 1 116 ? -19.072 11.917 1.607 1.00 59.22 116 VAL A CA 1
ATOM 903 C C . VAL A 1 116 ? -20.322 12.000 2.495 1.00 59.22 116 VAL A C 1
ATOM 905 O O . VAL A 1 116 ? -20.741 10.975 3.034 1.00 59.22 116 VAL A O 1
ATOM 908 N N . ALA A 1 117 ? -20.928 13.183 2.640 1.00 56.91 117 ALA A N 1
ATOM 909 C CA . ALA A 1 117 ? -22.171 13.356 3.392 1.00 56.91 117 ALA A CA 1
ATOM 910 C C . ALA A 1 117 ? -23.382 12.747 2.657 1.00 56.91 117 ALA A C 1
ATOM 912 O O . ALA A 1 117 ? -24.178 12.055 3.286 1.00 56.91 117 ALA A O 1
ATOM 913 N N . GLU A 1 118 ? -23.473 12.908 1.334 1.00 59.09 118 GLU A N 1
ATOM 914 C CA . GLU A 1 118 ? -24.551 12.327 0.514 1.00 59.09 118 GLU A CA 1
ATOM 915 C C . GLU A 1 118 ? -24.511 10.785 0.506 1.00 59.09 118 GLU A C 1
ATOM 917 O O . GLU A 1 118 ? -25.540 10.128 0.664 1.00 59.09 118 GLU A O 1
ATOM 922 N N . ILE A 1 119 ? -23.314 10.183 0.451 1.00 59.25 119 ILE A N 1
ATOM 923 C CA . ILE A 1 119 ? -23.137 8.717 0.512 1.00 59.25 119 ILE A CA 1
ATOM 924 C C . ILE A 1 119 ? -23.542 8.141 1.887 1.00 59.25 119 ILE A C 1
ATOM 926 O O . ILE A 1 119 ? -23.917 6.968 1.994 1.00 59.25 119 ILE A O 1
ATOM 930 N N . GLN A 1 120 ? -23.463 8.936 2.960 1.00 55.12 120 GLN A N 1
ATOM 931 C CA . GLN A 1 120 ? -23.921 8.522 4.291 1.00 55.12 120 GLN A CA 1
ATOM 932 C C . GLN A 1 120 ? -25.449 8.569 4.422 1.00 55.12 120 GLN A C 1
ATOM 934 O O . GLN A 1 120 ? -26.016 7.695 5.075 1.00 55.12 120 GLN A O 1
ATOM 939 N N . GLU A 1 121 ? -26.113 9.515 3.759 1.00 54.59 121 GLU A N 1
ATOM 940 C CA . GLU A 1 121 ? -27.576 9.651 3.769 1.00 54.59 121 GLU A CA 1
ATOM 941 C C . GLU A 1 121 ? -28.275 8.546 2.950 1.00 54.59 121 GLU A C 1
ATOM 943 O O . GLU A 1 121 ? -29.318 8.019 3.350 1.00 54.59 121 GLU A O 1
ATOM 948 N N . GLU A 1 122 ? -27.664 8.107 1.844 1.00 55.34 122 GLU A N 1
ATOM 949 C CA . GLU A 1 122 ? -28.197 7.023 1.006 1.00 55.34 122 GLU A CA 1
ATOM 950 C C . GLU A 1 122 ? -28.110 5.647 1.699 1.00 55.34 122 GLU A C 1
ATOM 952 O O . GLU A 1 122 ? -29.028 4.830 1.597 1.00 55.34 122 GLU A O 1
ATOM 957 N N . LYS A 1 123 ? -27.055 5.405 2.494 1.00 50.53 123 LYS A N 1
ATOM 958 C CA . LYS A 1 123 ? -26.903 4.165 3.279 1.00 50.53 123 LYS A CA 1
ATOM 959 C C . LYS A 1 123 ? -27.831 4.073 4.489 1.00 50.53 123 LYS A C 1
ATOM 961 O O . LYS A 1 123 ? -28.235 2.966 4.839 1.00 50.53 123 LYS A O 1
ATOM 966 N N . ASP A 1 124 ? -28.184 5.195 5.114 1.00 51.19 124 ASP A N 1
ATOM 967 C CA . ASP A 1 124 ? -29.134 5.223 6.241 1.00 51.19 124 ASP A CA 1
ATOM 968 C C . ASP A 1 124 ? -30.602 5.109 5.768 1.00 51.19 124 ASP A C 1
ATOM 970 O O . ASP A 1 124 ? -31.502 4.782 6.540 1.00 51.19 124 ASP A O 1
ATOM 974 N N . SER A 1 125 ? -30.841 5.290 4.462 1.00 52.88 125 SER A N 1
ATOM 975 C CA . SER A 1 125 ? -32.159 5.176 3.819 1.00 52.88 125 SER A CA 1
ATOM 976 C C . SER A 1 125 ? -32.532 3.749 3.385 1.00 52.88 125 SER A C 1
ATOM 978 O O . SER A 1 125 ? -33.619 3.532 2.850 1.00 52.88 125 SER A O 1
ATOM 980 N N . GLY A 1 126 ? -31.669 2.754 3.626 1.00 50.25 126 GLY A N 1
ATOM 981 C CA . GLY A 1 126 ? -32.010 1.337 3.458 1.00 50.25 126 GLY A CA 1
ATOM 982 C C . GLY A 1 126 ? -32.336 0.900 2.026 1.00 50.25 126 GLY A C 1
ATOM 983 O O . GLY A 1 126 ? -33.073 -0.071 1.846 1.00 50.25 126 GLY A O 1
ATOM 984 N N . VAL A 1 127 ? -31.803 1.573 1.003 1.00 51.16 127 VAL A N 1
ATOM 985 C CA . VAL A 1 127 ? -31.896 1.096 -0.385 1.00 51.16 127 VAL A CA 1
ATOM 986 C C . VAL A 1 127 ? -30.596 0.382 -0.755 1.00 51.16 127 VAL A C 1
ATOM 988 O O . VAL A 1 127 ? -29.726 0.947 -1.411 1.00 51.16 127 VAL A O 1
ATOM 991 N N . LEU A 1 128 ? -30.531 -0.868 -0.272 1.00 46.00 128 LEU A N 1
ATOM 992 C CA . LEU A 1 128 ? -29.758 -2.065 -0.666 1.00 46.00 128 LEU A CA 1
ATOM 993 C C . LEU A 1 128 ? -29.140 -2.783 0.543 1.00 46.00 128 LEU A C 1
ATOM 995 O O . LEU A 1 128 ? -28.093 -2.336 1.060 1.00 46.00 128 LEU A O 1
#

Foldseek 3Di:
DVVVVVVVVVVVVVCVVVVPPVPPDDDDDDDDADPPPPVPVPPPVVVCVVVVDPPPPPPVNVVVSVVVSVVVSVVSVVVVQVVVVVVVDHDDDDDPVNVVLVVCCVVCVPVVVVVVVVVVVVVVVPPD

Sequence (128 aa):
LMRIQIKEYQGFIQTFVGTTNVIAKTFYAAVPFTPPIVAQKGFIGRIAGALGGAAHMSQKQQSESFVQQYTQLLQRVDAVSAGLRRLGLRTVLLETAELIELFYGLFNPSEFQQAVAEIQEEKDSGVL

Radius of gyration: 27.03 Å; chains: 1; bounding box: 63×31×83 Å